Protein AF-A0A3D2QZB5-F1 (afdb_monomer_lite)

Sec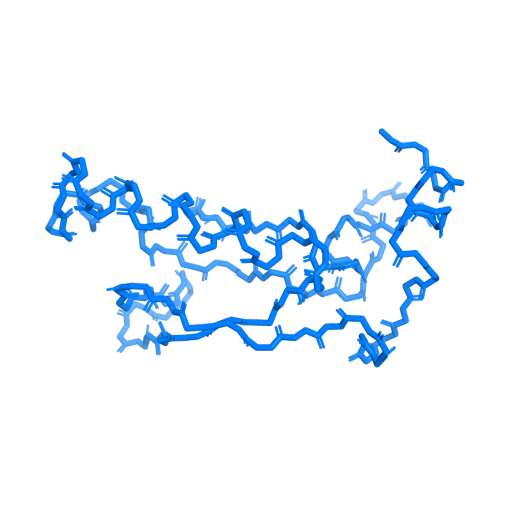ondary structure (DSSP, 8-state):
--HHHHHHHH----TT-TTTEEEEEEEEEEEETTEEEEEEEEEEEEGGGHHHHHHHHHHHHHHHHHHHHHHTTTTEEEES----BPTTSSSBPGGGTT---EE--

Structure (mmCIF, N/CA/C/O backbone):
data_AF-A0A3D2QZB5-F1
#
_entry.id   AF-A0A3D2QZB5-F1
#
loop_
_atom_site.group_PDB
_atom_site.id
_atom_site.type_symbol
_atom_site.label_atom_id
_atom_site.label_alt_id
_atom_site.label_comp_id
_atom_site.label_asym_id
_atom_site.label_entity_id
_atom_site.label_seq_id
_atom_site.pdbx_PDB_ins_code
_atom_site.Cartn_x
_atom_site.Cartn_y
_atom_site.Cartn_z
_atom_site.occupancy
_atom_site.B_iso_or_equiv
_atom_site.auth_seq_id
_atom_site.auth_comp_id
_atom_site.auth_asym_id
_atom_site.auth_atom_id
_atom_site.pdbx_PDB_model_num
ATOM 1 N N . MET A 1 1 ? 18.527 -4.379 -2.232 1.00 73.94 1 MET A N 1
ATOM 2 C CA . MET A 1 1 ? 18.260 -4.873 -3.595 1.00 73.94 1 MET A CA 1
ATOM 3 C C . MET A 1 1 ? 18.699 -3.832 -4.605 1.00 73.94 1 MET A C 1
ATOM 5 O O . MET A 1 1 ? 18.307 -2.675 -4.488 1.00 73.94 1 MET A O 1
ATOM 9 N N . THR A 1 2 ? 19.514 -4.223 -5.575 1.00 85.69 2 THR A N 1
ATOM 10 C CA . THR A 1 2 ? 19.873 -3.403 -6.733 1.00 85.69 2 THR A CA 1
ATOM 11 C C . THR A 1 2 ? 18.709 -3.344 -7.729 1.00 85.69 2 THR A C 1
ATOM 13 O O . THR A 1 2 ? 17.794 -4.170 -7.695 1.00 85.69 2 THR A O 1
ATOM 16 N N . ARG A 1 3 ? 18.743 -2.392 -8.673 1.00 83.38 3 ARG A N 1
ATOM 17 C CA . ARG A 1 3 ? 17.752 -2.322 -9.765 1.00 83.38 3 ARG A CA 1
ATOM 18 C C . ARG A 1 3 ? 17.687 -3.626 -10.568 1.00 83.38 3 ARG A C 1
ATOM 20 O O . ARG A 1 3 ? 16.607 -4.010 -11.002 1.00 83.38 3 ARG A O 1
ATOM 27 N N . TRP A 1 4 ? 18.826 -4.284 -10.776 1.00 88.44 4 TRP A N 1
ATOM 28 C CA . TRP A 1 4 ? 18.882 -5.542 -11.515 1.00 88.44 4 TRP A CA 1
ATOM 29 C C . TRP A 1 4 ? 18.156 -6.664 -10.765 1.00 88.44 4 TRP A C 1
ATOM 31 O O . TRP A 1 4 ? 17.334 -7.353 -11.359 1.00 88.44 4 TRP A O 1
ATOM 41 N N . GLU A 1 5 ? 18.375 -6.787 -9.454 1.00 93.31 5 GLU A N 1
ATOM 42 C CA . GLU A 1 5 ? 17.702 -7.799 -8.627 1.00 93.31 5 GLU A CA 1
ATOM 43 C C . GLU A 1 5 ? 16.184 -7.585 -8.600 1.00 93.31 5 GLU A C 1
ATOM 45 O O . GLU A 1 5 ? 15.420 -8.544 -8.711 1.00 93.31 5 GLU A O 1
ATOM 50 N N . LEU A 1 6 ? 15.739 -6.324 -8.515 1.00 93.31 6 LEU A N 1
ATOM 51 C CA . LEU A 1 6 ? 14.315 -5.980 -8.561 1.00 93.31 6 LEU A CA 1
ATOM 52 C C . LEU A 1 6 ? 13.685 -6.365 -9.892 1.00 93.31 6 LEU A C 1
ATOM 54 O O . LEU A 1 6 ? 12.648 -7.019 -9.901 1.00 93.31 6 LEU A O 1
ATOM 58 N N . THR A 1 7 ? 14.313 -5.994 -11.008 1.00 93.19 7 THR A N 1
ATOM 59 C CA . THR A 1 7 ? 13.792 -6.325 -12.338 1.00 93.19 7 THR A CA 1
ATOM 60 C C . THR A 1 7 ? 13.811 -7.829 -12.592 1.00 93.19 7 THR A C 1
ATOM 62 O O . THR A 1 7 ? 12.870 -8.357 -13.174 1.00 93.19 7 THR A O 1
ATOM 65 N N . SER A 1 8 ? 14.845 -8.532 -12.128 1.00 95.69 8 SER A N 1
ATOM 66 C CA . SER A 1 8 ? 14.952 -9.987 -12.256 1.00 95.69 8 SER A CA 1
ATOM 67 C C . SER A 1 8 ? 13.836 -10.706 -11.489 1.00 95.69 8 SER A C 1
ATOM 69 O O . SER A 1 8 ? 13.183 -11.599 -12.024 1.00 95.69 8 SER A O 1
ATOM 71 N N . LYS A 1 9 ? 13.550 -10.275 -10.252 1.00 96.56 9 LYS A N 1
ATOM 72 C CA . LYS A 1 9 ? 12.555 -10.927 -9.388 1.00 96.56 9 LYS A CA 1
ATOM 73 C C . LYS A 1 9 ? 11.113 -10.482 -9.650 1.00 96.56 9 LYS A C 1
ATOM 75 O O . LYS A 1 9 ? 10.206 -11.309 -9.643 1.00 96.56 9 LYS A O 1
ATOM 80 N N . TYR A 1 10 ? 10.888 -9.184 -9.831 1.00 96.50 10 TYR A N 1
ATOM 81 C CA . TYR A 1 10 ? 9.558 -8.561 -9.896 1.00 96.50 10 TYR A CA 1
ATOM 82 C C . TYR A 1 10 ? 9.211 -8.026 -11.295 1.00 96.50 10 TYR A C 1
ATOM 84 O O . TYR A 1 10 ? 8.148 -7.449 -11.502 1.00 96.50 10 TYR A O 1
ATOM 92 N N . GLY A 1 11 ? 10.089 -8.213 -12.279 1.00 95.25 11 GLY A N 1
ATOM 93 C CA . GLY A 1 11 ? 9.895 -7.687 -13.626 1.00 95.25 11 GLY A CA 1
ATOM 94 C C . GLY A 1 11 ? 10.141 -6.181 -13.735 1.00 95.25 11 GLY A C 1
ATOM 95 O O . GLY A 1 11 ? 10.489 -5.483 -12.778 1.00 95.25 11 GLY A O 1
ATOM 96 N N . THR A 1 12 ? 9.984 -5.660 -14.949 1.00 95.44 12 THR A N 1
ATOM 97 C CA . THR A 1 12 ? 10.186 -4.236 -15.235 1.00 95.44 12 THR A CA 1
ATOM 98 C C . THR A 1 12 ? 8.996 -3.416 -14.740 1.00 95.44 12 THR A C 1
ATOM 100 O O . THR A 1 12 ? 7.883 -3.558 -15.249 1.00 95.44 12 THR A O 1
ATOM 103 N N . ALA A 1 13 ? 9.242 -2.521 -13.779 1.00 95.81 13 ALA A N 1
ATOM 104 C CA . ALA A 1 13 ? 8.239 -1.570 -13.312 1.00 95.81 13 ALA A CA 1
ATOM 105 C C . ALA A 1 13 ? 7.774 -0.638 -14.441 1.00 95.81 13 ALA A C 1
ATOM 107 O O . ALA A 1 13 ? 8.577 -0.198 -15.267 1.00 95.81 13 ALA A O 1
ATOM 108 N N . ASN A 1 14 ? 6.488 -0.298 -14.442 1.00 96.44 14 ASN A N 1
ATOM 109 C CA . ASN A 1 14 ? 5.892 0.633 -15.395 1.00 96.44 14 ASN A CA 1
ATOM 110 C C . ASN A 1 14 ? 4.861 1.540 -14.708 1.00 96.44 14 ASN A C 1
ATOM 112 O O . ASN A 1 14 ? 4.440 1.277 -13.583 1.00 96.44 14 ASN A O 1
ATOM 116 N N . VAL A 1 15 ? 4.470 2.617 -15.395 1.00 96.31 15 VAL A N 1
ATOM 117 C CA . VAL A 1 15 ? 3.622 3.688 -14.841 1.00 96.31 15 VAL A CA 1
ATOM 118 C C . VAL A 1 15 ? 2.258 3.175 -14.372 1.00 96.31 15 VAL A C 1
ATOM 120 O O . VAL A 1 15 ? 1.720 3.676 -13.391 1.00 96.31 15 VAL A O 1
ATOM 123 N N . THR A 1 16 ? 1.705 2.167 -15.047 1.00 95.62 16 THR A N 1
ATOM 124 C CA . THR A 1 16 ? 0.361 1.642 -14.773 1.00 95.62 16 THR A CA 1
ATOM 125 C C . THR A 1 16 ? 0.367 0.424 -13.848 1.00 95.62 16 THR A C 1
ATOM 127 O O . THR A 1 16 ? -0.685 0.011 -13.368 1.00 95.62 16 THR A O 1
ATOM 130 N N . GLY A 1 17 ? 1.531 -0.187 -13.622 1.00 94.06 17 GLY A N 1
ATOM 131 C CA . GLY A 1 17 ? 1.665 -1.471 -12.938 1.00 94.06 17 GLY A CA 1
ATOM 132 C C . GLY A 1 17 ? 1.051 -2.660 -13.688 1.00 94.06 17 GLY A C 1
ATOM 133 O O . GLY A 1 17 ? 0.814 -3.723 -13.103 1.00 94.06 17 GLY A O 1
ATOM 134 N N . THR A 1 18 ? 0.773 -2.499 -14.987 1.00 95.25 18 THR A N 1
ATOM 135 C CA . THR A 1 18 ? 0.139 -3.535 -15.809 1.00 95.25 18 THR A CA 1
ATOM 136 C C . THR A 1 18 ? 1.039 -4.767 -15.902 1.00 95.25 18 THR A C 1
ATOM 138 O O . THR A 1 18 ? 2.241 -4.655 -16.144 1.00 95.25 18 THR A O 1
ATOM 141 N N . GLY A 1 19 ? 0.447 -5.951 -15.715 1.00 95.69 19 GLY A N 1
ATOM 142 C CA . GLY A 1 19 ? 1.122 -7.252 -15.814 1.00 95.69 19 GLY A CA 1
ATOM 143 C C . GLY A 1 19 ? 1.627 -7.833 -14.486 1.00 95.69 19 GLY A C 1
ATOM 144 O O . GLY A 1 19 ? 1.932 -9.030 -14.425 1.00 95.69 19 GLY A O 1
ATOM 145 N N . TYR A 1 20 ? 1.678 -7.034 -13.414 1.00 96.44 20 TYR A N 1
ATOM 146 C CA . TYR A 1 20 ? 2.161 -7.509 -12.112 1.00 96.44 20 TYR A CA 1
ATOM 147 C C . TYR A 1 20 ? 1.366 -7.053 -10.887 1.00 96.44 20 TYR A C 1
ATOM 149 O O . TYR A 1 20 ? 1.445 -7.738 -9.865 1.00 96.44 20 TYR A O 1
ATOM 157 N N . LEU A 1 21 ? 0.605 -5.955 -10.956 1.00 98.19 21 LEU A N 1
ATOM 158 C CA . LEU A 1 21 ? -0.256 -5.558 -9.843 1.00 98.19 21 LEU A CA 1
ATOM 159 C C . LEU A 1 21 ? -1.528 -6.405 -9.783 1.00 98.19 21 LEU A C 1
ATOM 161 O O . LEU A 1 21 ? -2.187 -6.650 -10.792 1.00 98.19 21 LEU A O 1
ATOM 165 N N . VAL A 1 22 ? -1.897 -6.799 -8.569 1.00 98.44 22 VAL A N 1
ATOM 166 C CA . VAL A 1 22 ? -3.152 -7.475 -8.244 1.00 98.44 22 VAL A CA 1
ATOM 167 C C . VAL A 1 22 ? -3.832 -6.761 -7.086 1.00 98.44 22 VAL A C 1
ATOM 169 O O . VAL A 1 22 ? -3.175 -6.156 -6.239 1.00 98.44 22 VAL A O 1
ATOM 172 N N . LYS A 1 23 ? -5.161 -6.844 -7.044 1.00 98.19 23 LYS A N 1
ATOM 173 C CA . LYS A 1 23 ? -5.961 -6.315 -5.941 1.00 98.19 23 LYS A CA 1
ATOM 174 C C . LYS A 1 23 ? -6.071 -7.364 -4.841 1.00 98.19 23 LYS A C 1
ATOM 176 O O . LYS A 1 23 ? -6.514 -8.480 -5.109 1.00 98.19 23 LYS A O 1
ATOM 181 N N . ILE A 1 24 ? -5.734 -7.002 -3.609 1.00 98.31 24 ILE A N 1
ATOM 182 C CA . ILE A 1 24 ? -5.977 -7.836 -2.428 1.00 98.31 24 ILE A CA 1
ATOM 183 C C . ILE A 1 24 ? -7.011 -7.181 -1.516 1.00 98.31 24 ILE A C 1
ATOM 185 O O . ILE A 1 24 ? -7.090 -5.954 -1.436 1.00 98.31 24 ILE A O 1
ATOM 189 N N . LYS A 1 25 ? -7.816 -8.003 -0.839 1.00 98.31 25 LYS A N 1
ATOM 190 C CA . LYS A 1 25 ? -8.700 -7.549 0.240 1.00 98.31 25 LYS A CA 1
ATOM 191 C C . LYS A 1 25 ? -7.896 -7.441 1.531 1.00 98.31 25 LYS A C 1
ATOM 193 O O . LYS A 1 25 ? -7.077 -8.318 1.805 1.00 98.31 25 LYS A O 1
ATOM 198 N N . LEU A 1 26 ? -8.141 -6.381 2.289 1.00 98.12 26 LEU A N 1
ATOM 199 C CA . LEU A 1 26 ? -7.567 -6.194 3.616 1.00 98.12 26 LEU A CA 1
ATOM 200 C C . LEU A 1 26 ? -8.517 -6.798 4.664 1.00 98.12 26 LEU A C 1
ATOM 202 O O . LEU A 1 26 ? -9.731 -6.765 4.456 1.00 98.12 26 LEU A O 1
ATOM 206 N N . PRO A 1 27 ? -7.996 -7.376 5.758 1.00 98.06 27 PRO A N 1
ATOM 207 C CA . PRO A 1 27 ? -8.827 -8.006 6.786 1.00 98.06 27 PRO A CA 1
ATOM 208 C C . PRO A 1 27 ? -9.530 -6.994 7.705 1.00 98.06 27 PRO A C 1
ATOM 210 O O . PRO A 1 27 ? -10.440 -7.365 8.438 1.00 98.06 27 PRO A O 1
ATOM 213 N N . TYR A 1 28 ? -9.138 -5.722 7.646 1.00 98.19 28 TYR A N 1
ATOM 214 C CA . TYR A 1 28 ? -9.769 -4.598 8.332 1.00 98.19 28 TYR A CA 1
ATOM 215 C C . TYR A 1 28 ? -9.656 -3.333 7.465 1.00 98.19 28 TYR A C 1
ATOM 217 O O . TYR A 1 28 ? -8.777 -3.270 6.594 1.00 98.19 28 TYR A O 1
ATOM 225 N N . PRO A 1 29 ? -10.538 -2.337 7.662 1.00 97.94 29 PRO A N 1
ATOM 226 C CA . PRO A 1 29 ? -10.435 -1.067 6.956 1.00 97.94 29 PRO A CA 1
ATOM 227 C C . PRO A 1 29 ? -9.157 -0.333 7.368 1.00 97.94 29 PRO A C 1
ATOM 229 O O . PRO A 1 29 ? -8.844 -0.228 8.553 1.00 97.94 29 PRO A O 1
ATOM 232 N N . MET A 1 30 ? -8.438 0.204 6.386 1.00 98.25 30 MET A N 1
ATOM 233 C CA . MET A 1 30 ? -7.328 1.123 6.629 1.00 98.25 30 MET A CA 1
ATOM 234 C C . MET A 1 30 ? -7.761 2.548 6.301 1.00 98.25 30 MET A C 1
ATOM 236 O O . MET A 1 30 ? -8.256 2.799 5.202 1.00 98.25 30 MET A O 1
ATOM 240 N N . ARG A 1 31 ? -7.591 3.472 7.244 1.00 98.19 31 ARG A N 1
ATOM 241 C CA . ARG A 1 31 ? -7.873 4.901 7.072 1.00 98.19 31 ARG A CA 1
ATOM 242 C C . ARG A 1 31 ? -6.822 5.533 6.169 1.00 98.19 31 ARG A C 1
ATOM 244 O O . ARG A 1 31 ? -5.651 5.177 6.241 1.00 98.19 31 ARG A O 1
ATOM 251 N N . ILE A 1 32 ? -7.214 6.467 5.316 1.00 97.69 32 ILE A N 1
ATOM 252 C CA . ILE A 1 32 ? -6.262 7.177 4.461 1.00 97.69 32 ILE A CA 1
ATOM 253 C C . ILE A 1 32 ? -5.487 8.167 5.334 1.00 97.69 32 ILE A C 1
ATOM 255 O O . ILE A 1 32 ? -6.089 8.999 6.003 1.00 97.69 32 ILE A O 1
ATOM 259 N N . ALA A 1 33 ? -4.153 8.092 5.345 1.00 97.44 33 ALA A N 1
ATOM 260 C CA . ALA A 1 33 ? -3.339 8.850 6.305 1.00 97.44 33 ALA A CA 1
ATOM 261 C C . ALA A 1 33 ? -3.537 10.382 6.220 1.00 97.44 33 ALA A C 1
ATOM 263 O O . ALA A 1 33 ? -3.454 11.077 7.227 1.00 97.44 33 ALA A O 1
ATOM 264 N N . TRP A 1 34 ? -3.850 10.905 5.029 1.00 96.12 34 TRP A N 1
ATOM 265 C CA . TRP A 1 34 ? -4.140 12.327 4.787 1.00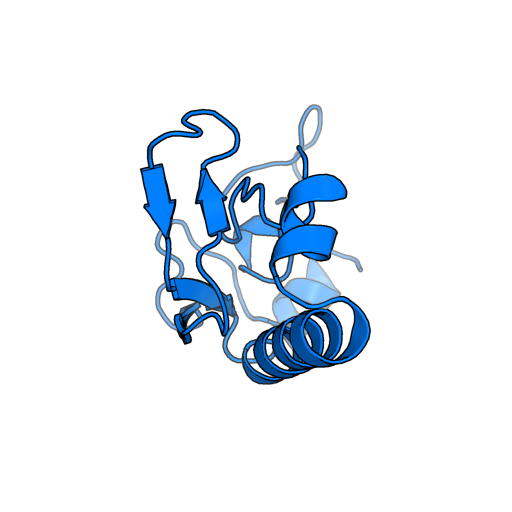 96.12 34 TRP A CA 1
ATOM 266 C C . TRP A 1 34 ? -5.639 12.681 4.791 1.00 96.12 34 TRP A C 1
ATOM 268 O O . TRP A 1 34 ? -5.984 13.838 4.561 1.00 96.12 34 TRP A O 1
ATOM 278 N N . ASP A 1 35 ? -6.523 11.707 5.011 1.00 96.31 35 ASP A N 1
ATOM 279 C CA . ASP A 1 35 ? -7.976 11.883 5.103 1.00 96.31 35 ASP A CA 1
ATOM 280 C C . ASP A 1 35 ? -8.571 10.790 6.008 1.00 96.31 35 ASP A C 1
ATOM 282 O O . ASP A 1 35 ? -8.979 9.719 5.551 1.00 96.31 35 ASP A O 1
ATOM 286 N N . LEU A 1 36 ? -8.574 11.054 7.319 1.00 94.50 36 LEU A N 1
ATOM 287 C CA . LEU A 1 36 ? -8.923 10.064 8.344 1.00 94.50 36 LEU A CA 1
ATOM 288 C C . LEU A 1 36 ? -10.403 9.651 8.338 1.00 94.50 36 LEU A C 1
ATOM 290 O O . LEU A 1 36 ? -10.741 8.646 8.971 1.00 94.50 36 LEU A O 1
ATOM 294 N N . ASP A 1 37 ? -11.257 10.396 7.632 1.00 96.44 37 ASP A N 1
ATOM 295 C CA . ASP A 1 37 ? -12.677 10.084 7.448 1.00 96.44 37 ASP A CA 1
ATOM 296 C C . ASP A 1 37 ? -12.901 9.079 6.305 1.00 96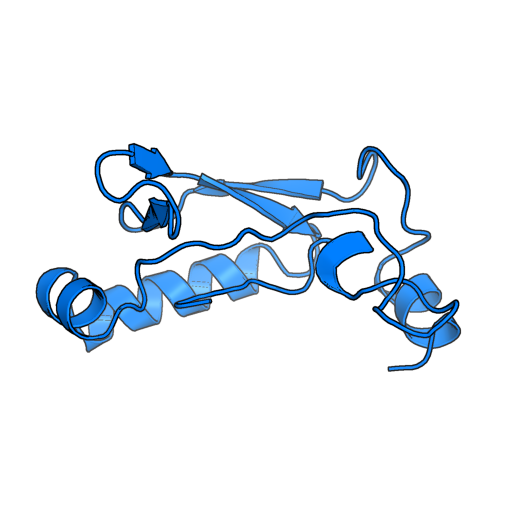.44 37 ASP A C 1
ATOM 298 O O . ASP A 1 37 ? -13.945 8.424 6.227 1.00 96.44 37 ASP A O 1
ATOM 302 N N . SER A 1 38 ? -11.895 8.895 5.447 1.00 97.25 38 SER A N 1
ATOM 303 C CA . SER A 1 38 ? -11.908 7.941 4.344 1.00 97.25 38 SER A CA 1
ATOM 304 C C . SER A 1 38 ? -11.135 6.671 4.688 1.00 97.25 38 SER A C 1
ATOM 306 O O . SER A 1 38 ? -10.084 6.696 5.327 1.00 97.25 38 SER A O 1
ATOM 308 N N . SER A 1 39 ? -11.619 5.525 4.205 1.00 97.69 39 SER A N 1
ATOM 309 C CA . SER A 1 39 ? -10.922 4.246 4.361 1.00 97.69 39 SER A CA 1
ATOM 310 C C . SER A 1 39 ? -10.947 3.391 3.099 1.00 97.69 39 SER A C 1
ATOM 312 O O . SER A 1 39 ? -11.814 3.517 2.232 1.00 97.69 39 SER A O 1
ATOM 314 N N . VAL A 1 40 ? -9.973 2.489 3.004 1.00 97.81 40 VAL A N 1
ATOM 315 C CA . VAL A 1 40 ? -9.864 1.480 1.956 1.00 97.81 40 VAL A CA 1
ATOM 316 C C . VAL A 1 40 ? -10.004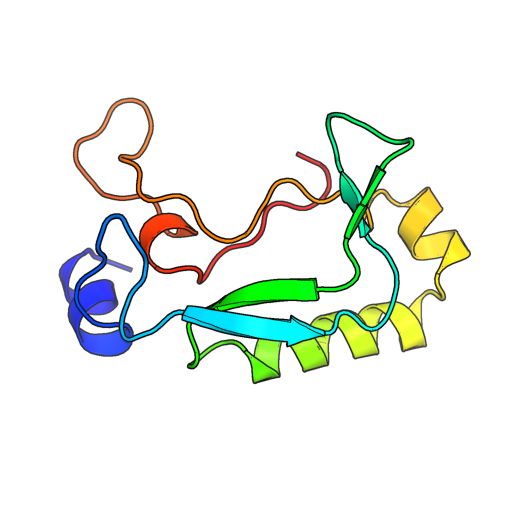 0.082 2.552 1.00 97.81 40 VAL A C 1
ATOM 318 O O . VAL A 1 40 ? -9.459 -0.232 3.604 1.00 97.81 40 VAL A O 1
ATOM 321 N N . ASN A 1 41 ? -10.711 -0.790 1.834 1.00 98.12 41 ASN A N 1
ATOM 322 C CA . ASN A 1 41 ? -10.893 -2.206 2.197 1.00 98.12 41 ASN A CA 1
ATOM 323 C C . ASN A 1 41 ? -10.061 -3.149 1.311 1.00 98.12 41 ASN A C 1
ATOM 325 O O . ASN A 1 41 ? -10.189 -4.375 1.335 1.00 98.12 41 ASN A O 1
ATOM 329 N N . SER A 1 42 ? -9.239 -2.566 0.444 1.00 98.06 42 SER A N 1
ATOM 330 C CA . SER A 1 42 ? -8.427 -3.285 -0.524 1.00 98.06 42 SER A CA 1
ATOM 331 C C . SER A 1 42 ? -7.275 -2.416 -0.985 1.00 98.06 42 SER A C 1
ATOM 333 O O . SER A 1 42 ? -7.436 -1.200 -1.077 1.00 98.06 42 SER A O 1
ATOM 335 N N . MET A 1 43 ? -6.180 -3.043 -1.393 1.00 97.44 43 MET A N 1
ATOM 336 C CA . MET A 1 43 ? -5.040 -2.351 -1.986 1.00 97.44 43 MET A CA 1
ATOM 337 C C . MET A 1 43 ? -4.509 -3.096 -3.212 1.00 97.44 43 MET A C 1
ATOM 339 O O . MET A 1 43 ? -4.775 -4.286 -3.393 1.00 97.44 43 MET A O 1
ATOM 343 N N . MET A 1 44 ? -3.762 -2.385 -4.056 1.00 97.81 44 MET A N 1
ATOM 344 C CA . MET A 1 44 ? -3.028 -2.963 -5.183 1.00 97.81 44 MET A CA 1
ATOM 345 C C . MET A 1 44 ? -1.580 -3.221 -4.765 1.00 97.81 44 MET A C 1
ATOM 347 O O . MET A 1 44 ? -0.925 -2.307 -4.272 1.00 97.81 44 MET A O 1
ATOM 351 N N . CYS A 1 45 ? -1.072 -4.429 -4.993 1.00 98.31 45 CYS A N 1
ATOM 352 C CA . CYS A 1 45 ? 0.317 -4.801 -4.713 1.00 98.31 45 CYS A CA 1
ATOM 353 C C . CYS A 1 45 ? 0.848 -5.783 -5.765 1.00 98.31 45 CYS A C 1
ATOM 355 O O . CYS A 1 45 ? 0.096 -6.285 -6.602 1.00 98.31 45 CYS A O 1
ATOM 357 N N . HIS A 1 46 ? 2.149 -6.063 -5.752 1.00 98.50 46 HIS A N 1
ATOM 358 C CA . HIS A 1 46 ? 2.745 -7.032 -6.666 1.00 98.50 46 HIS A CA 1
ATOM 359 C C . HIS A 1 46 ? 2.237 -8.451 -6.377 1.00 98.50 46 HIS A C 1
ATOM 361 O O . HIS A 1 46 ? 2.261 -8.907 -5.234 1.00 98.50 46 HIS A O 1
ATOM 367 N N . LYS A 1 47 ? 1.882 -9.211 -7.420 1.00 98.31 47 LYS A N 1
ATOM 368 C CA . LYS A 1 47 ? 1.368 -10.590 -7.297 1.00 98.31 47 LYS A CA 1
ATOM 369 C C . LYS A 1 47 ? 2.227 -11.517 -6.426 1.00 98.31 47 LYS A C 1
ATOM 371 O O . LYS A 1 47 ? 1.690 -12.303 -5.662 1.00 98.31 47 LYS A O 1
ATOM 376 N N . LEU A 1 48 ? 3.553 -11.384 -6.498 1.00 98.31 48 LEU A N 1
ATOM 377 C CA . LEU A 1 48 ? 4.501 -12.205 -5.722 1.00 98.31 48 LEU A CA 1
ATOM 378 C C . LEU A 1 48 ? 4.539 -11.902 -4.215 1.00 98.31 48 LEU A C 1
ATOM 380 O O . LEU A 1 48 ? 5.081 -12.704 -3.466 1.00 98.31 48 LEU A O 1
ATOM 384 N N . VAL A 1 49 ? 4.016 -10.759 -3.768 1.00 97.94 49 VAL A N 1
ATOM 385 C CA . VAL A 1 49 ? 3.951 -10.405 -2.335 1.00 97.94 49 VAL A CA 1
ATOM 386 C C . VAL A 1 49 ? 2.513 -10.339 -1.823 1.00 97.94 49 VAL A C 1
ATOM 388 O O . VAL A 1 49 ? 2.292 -10.032 -0.656 1.00 97.94 49 VAL A O 1
ATOM 391 N N . ALA A 1 50 ? 1.533 -10.639 -2.680 1.00 98.38 50 ALA A N 1
ATOM 392 C CA . ALA A 1 50 ? 0.115 -10.548 -2.362 1.00 98.38 50 ALA A CA 1
ATOM 393 C C . ALA A 1 50 ? -0.258 -11.409 -1.149 1.00 98.38 50 ALA A C 1
ATOM 395 O O . ALA A 1 50 ? -0.924 -10.926 -0.235 1.00 98.38 50 ALA A O 1
ATOM 396 N N . ASP A 1 51 ? 0.203 -12.659 -1.118 1.00 98.31 51 ASP A N 1
ATOM 397 C CA . ASP A 1 51 ? -0.119 -13.574 -0.023 1.00 98.31 51 ASP A CA 1
ATOM 398 C C . ASP A 1 51 ? 0.662 -13.248 1.253 1.00 98.31 51 ASP A C 1
ATOM 400 O O . ASP A 1 51 ? 0.099 -13.344 2.339 1.00 98.31 51 ASP A O 1
ATOM 404 N N . ASN A 1 52 ? 1.890 -12.732 1.134 1.00 98.31 52 ASN A N 1
ATOM 405 C CA . ASN A 1 52 ? 2.652 -12.236 2.284 1.00 98.31 52 ASN A CA 1
ATOM 406 C C . ASN A 1 52 ? 1.942 -11.051 2.952 1.00 98.31 52 ASN A C 1
ATOM 408 O O . ASN A 1 52 ? 1.799 -11.031 4.170 1.00 98.31 52 ASN A O 1
ATOM 412 N N . PHE A 1 53 ? 1.447 -10.085 2.168 1.00 98.12 53 PHE A N 1
ATOM 413 C CA . PHE A 1 53 ? 0.681 -8.965 2.717 1.00 98.12 53 PHE A CA 1
ATOM 414 C C . PHE A 1 53 ? -0.604 -9.431 3.395 1.00 98.12 53 PHE A C 1
ATOM 416 O O . PHE A 1 53 ? -0.892 -9.002 4.509 1.00 98.12 53 PHE A O 1
ATOM 423 N N . LYS A 1 54 ? -1.365 -10.336 2.765 1.00 98.31 54 LYS A N 1
ATOM 424 C CA . LYS A 1 54 ? -2.555 -10.911 3.406 1.00 98.31 54 LYS A CA 1
ATOM 425 C C . LYS A 1 54 ? -2.191 -11.584 4.728 1.00 98.31 54 LYS A C 1
ATOM 427 O O . LYS A 1 54 ? -2.890 -11.353 5.707 1.00 98.31 54 LYS A O 1
ATOM 432 N N . ALA A 1 55 ? -1.135 -12.394 4.761 1.00 98.50 55 ALA A N 1
ATOM 433 C CA . ALA A 1 55 ? -0.714 -13.099 5.967 1.00 98.50 55 ALA A CA 1
ATOM 434 C C . ALA A 1 55 ? -0.396 -12.116 7.102 1.00 98.50 55 ALA A C 1
ATOM 436 O O . ALA A 1 55 ? -1.008 -12.211 8.161 1.00 98.50 55 ALA A O 1
ATOM 437 N N . VAL A 1 56 ? 0.449 -11.113 6.839 1.00 98.12 56 VAL A N 1
ATOM 438 C CA . VAL A 1 56 ? 0.847 -10.112 7.841 1.00 98.12 56 VAL A CA 1
ATOM 439 C C . VAL A 1 56 ? -0.353 -9.328 8.374 1.00 98.12 56 VAL A C 1
ATOM 441 O O . VAL A 1 56 ? -0.485 -9.175 9.582 1.00 98.12 56 VAL A O 1
ATOM 444 N N . PHE A 1 57 ? -1.274 -8.862 7.522 1.00 98.31 57 PHE A N 1
ATOM 445 C CA . PHE A 1 57 ? -2.443 -8.127 8.027 1.00 98.31 57 PHE A CA 1
ATOM 446 C C . PHE A 1 57 ? -3.418 -9.013 8.804 1.00 98.31 57 PHE A C 1
ATOM 448 O O . PHE A 1 57 ? -4.040 -8.542 9.753 1.00 98.31 57 PHE A O 1
ATOM 455 N N . ASN A 1 58 ? -3.560 -10.289 8.438 1.00 98.62 58 ASN A N 1
ATOM 456 C CA . ASN A 1 58 ? -4.369 -11.212 9.234 1.00 98.62 58 ASN A CA 1
ATOM 457 C C . ASN A 1 58 ? -3.714 -11.486 10.593 1.00 98.62 58 ASN A C 1
ATOM 459 O O . ASN A 1 58 ? -4.409 -11.513 11.603 1.00 98.62 58 ASN A O 1
ATOM 463 N N . GLU A 1 59 ? -2.391 -11.638 10.630 1.00 98.62 59 GLU A N 1
ATOM 464 C CA . GLU A 1 59 ? -1.632 -11.832 11.866 1.00 98.62 59 GLU A CA 1
ATOM 465 C C . GLU A 1 59 ? -1.714 -10.608 12.785 1.00 98.62 59 GLU A C 1
ATOM 467 O O . GLU A 1 59 ? -1.986 -10.756 13.976 1.00 98.62 59 GLU A O 1
ATOM 472 N N . LEU A 1 60 ? -1.573 -9.395 12.238 1.00 98.38 60 LEU A N 1
ATOM 473 C CA . LEU A 1 60 ? -1.775 -8.149 12.981 1.00 98.38 60 LEU A CA 1
ATOM 474 C C . LEU A 1 60 ? -3.171 -8.099 13.606 1.00 98.38 60 LEU A C 1
ATOM 476 O O . LEU A 1 60 ? -3.297 -7.825 14.800 1.00 98.38 60 LEU A O 1
ATOM 480 N N . LEU A 1 61 ? -4.211 -8.406 12.822 1.00 98.56 61 LEU A N 1
ATOM 481 C CA . LEU A 1 61 ? -5.589 -8.420 13.313 1.00 98.56 61 LEU A CA 1
ATOM 482 C C . LEU A 1 61 ? -5.794 -9.458 14.417 1.00 98.56 61 LEU A C 1
ATOM 484 O O . LEU A 1 61 ? -6.417 -9.148 15.427 1.00 98.56 61 LEU A O 1
ATOM 488 N N . ALA A 1 62 ? -5.264 -10.668 14.238 1.00 98.62 62 ALA A N 1
ATOM 489 C CA . ALA A 1 62 ? -5.372 -11.740 15.221 1.00 98.62 62 ALA A CA 1
ATOM 490 C C . ALA A 1 62 ? -4.620 -11.423 16.525 1.00 98.62 62 ALA A C 1
ATOM 492 O O . ALA A 1 62 ? -5.069 -11.813 17.599 1.00 98.62 62 ALA A O 1
ATOM 493 N N . THR A 1 63 ? -3.493 -10.715 16.431 1.00 98.50 63 THR A N 1
ATOM 494 C CA . THR A 1 63 ? -2.607 -10.428 17.568 1.00 98.50 63 THR A CA 1
ATOM 495 C C . THR A 1 63 ? -3.091 -9.239 18.390 1.00 98.50 63 THR A C 1
ATOM 497 O O . THR A 1 63 ? -3.097 -9.293 19.617 1.00 98.50 63 THR A O 1
ATOM 500 N N . TYR A 1 64 ? -3.480 -8.153 17.723 1.00 98.38 64 TYR A N 1
ATOM 501 C CA . TYR A 1 64 ? -3.788 -6.884 18.381 1.00 98.38 64 TYR A CA 1
ATOM 502 C C . TYR A 1 64 ? -5.289 -6.590 18.445 1.00 98.38 64 TYR A C 1
ATOM 504 O O . TYR A 1 64 ? -5.734 -5.866 19.334 1.00 98.38 64 TYR A O 1
ATOM 512 N N . GLY A 1 65 ? -6.084 -7.136 17.522 1.00 98.50 65 GLY A N 1
ATOM 513 C CA . GLY A 1 65 ? -7.442 -6.659 17.279 1.00 98.50 65 GLY A CA 1
ATOM 514 C C . GLY A 1 65 ? -7.456 -5.270 16.629 1.00 98.50 65 GLY A C 1
ATOM 515 O O . GLY A 1 65 ? -6.466 -4.534 16.634 1.00 98.50 65 GLY A O 1
ATOM 516 N N . TYR A 1 66 ? -8.592 -4.899 16.037 1.00 98.31 66 TYR A N 1
ATOM 517 C CA . TYR A 1 66 ? -8.669 -3.666 15.249 1.00 98.31 66 TYR A CA 1
ATOM 518 C C . TYR A 1 66 ? -8.508 -2.391 16.094 1.00 98.31 66 TYR A C 1
ATOM 520 O O . TYR A 1 66 ? -7.800 -1.477 15.678 1.00 98.31 66 TYR A O 1
ATOM 528 N N . ASP A 1 67 ? -9.082 -2.342 17.299 1.00 98.31 67 ASP A N 1
ATOM 529 C CA . ASP A 1 67 ? -9.000 -1.149 18.154 1.00 98.31 67 ASP A CA 1
ATOM 530 C C . ASP A 1 67 ? -7.552 -0.802 18.520 1.00 98.31 67 ASP A C 1
ATOM 532 O O . ASP A 1 67 ? -7.155 0.362 18.449 1.00 98.31 67 ASP A O 1
ATOM 536 N N . LYS A 1 68 ? -6.727 -1.812 18.826 1.00 98.56 68 LYS A N 1
ATOM 537 C CA . LYS A 1 68 ? -5.309 -1.601 19.129 1.00 98.56 68 LYS A CA 1
ATOM 538 C C . LYS A 1 68 ? -4.500 -1.242 17.885 1.00 98.56 68 LYS A C 1
ATOM 540 O O . LYS A 1 68 ? -3.625 -0.390 17.965 1.00 98.56 68 LYS A O 1
ATOM 545 N N . ILE A 1 69 ? -4.799 -1.838 16.729 1.00 98.56 69 ILE A N 1
ATOM 546 C CA . ILE A 1 69 ? -4.191 -1.451 15.441 1.00 98.56 69 ILE A CA 1
ATOM 547 C C . ILE A 1 69 ? -4.445 0.032 15.158 1.00 98.56 69 ILE A C 1
ATOM 549 O O . ILE A 1 69 ? -3.523 0.746 14.766 1.00 98.56 69 ILE A O 1
ATOM 553 N N . LYS A 1 70 ? -5.677 0.494 15.388 1.00 97.94 70 LYS A N 1
ATOM 554 C CA . LYS A 1 70 ? -6.068 1.893 15.216 1.00 97.94 70 LYS A CA 1
ATOM 555 C C . LYS A 1 70 ? -5.367 2.816 16.211 1.00 97.94 70 LYS A C 1
ATOM 557 O O . LYS A 1 70 ? -4.899 3.881 15.818 1.00 97.94 70 LYS A O 1
ATOM 562 N N . GLU A 1 71 ? -5.278 2.410 17.479 1.00 97.94 71 GLU A N 1
ATOM 563 C CA . GLU A 1 71 ? -4.533 3.133 18.521 1.00 97.94 71 GLU A CA 1
ATOM 564 C C . GLU A 1 71 ? -3.050 3.292 18.149 1.00 97.94 71 GLU A C 1
ATOM 566 O O . GLU A 1 71 ? -2.472 4.353 18.358 1.00 97.94 71 GLU A O 1
ATOM 571 N N . LEU A 1 72 ? -2.450 2.254 17.558 1.00 97.69 72 LEU A N 1
ATOM 572 C CA . LEU A 1 72 ? -1.048 2.234 17.135 1.00 97.69 72 LEU A CA 1
ATOM 573 C C . LEU A 1 72 ? -0.793 2.924 15.783 1.00 97.69 72 LEU A C 1
ATOM 575 O O . LEU A 1 72 ? 0.347 2.933 15.335 1.00 97.69 72 LEU A O 1
ATOM 579 N N . GLY A 1 73 ? -1.823 3.430 15.098 1.00 97.69 73 GLY A N 1
ATOM 580 C CA . GLY A 1 73 ? -1.681 4.046 13.772 1.00 97.69 73 GLY A CA 1
ATOM 581 C C . GLY A 1 73 ? -1.409 3.059 12.628 1.00 97.69 73 GLY A C 1
ATOM 582 O O . GLY A 1 73 ? -1.264 3.468 11.482 1.00 97.69 73 GLY A O 1
ATOM 583 N N . ILE A 1 74 ? -1.410 1.747 12.882 1.00 98.00 74 ILE A N 1
ATOM 584 C CA . ILE A 1 74 ? -1.107 0.715 11.872 1.00 98.00 74 ILE A CA 1
ATOM 585 C C . ILE A 1 74 ? -2.177 0.672 10.765 1.00 98.00 74 ILE A C 1
ATOM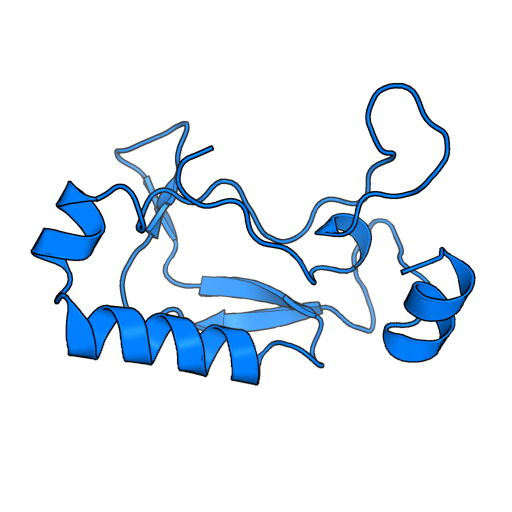 587 O O . ILE A 1 74 ? -1.919 0.190 9.663 1.00 98.00 74 ILE A O 1
ATOM 591 N N . ASP A 1 75 ? -3.387 1.170 11.035 1.00 98.06 75 ASP A N 1
ATOM 592 C CA . ASP A 1 75 ? -4.437 1.306 10.026 1.00 98.06 75 ASP A CA 1
ATOM 593 C C . ASP A 1 75 ? -4.318 2.580 9.169 1.00 98.06 75 ASP A C 1
ATOM 595 O O . ASP A 1 75 ? -5.144 2.753 8.277 1.00 98.06 75 ASP A O 1
ATOM 599 N N . LEU A 1 76 ? -3.329 3.453 9.393 1.00 98.38 76 LEU A N 1
ATOM 600 C CA . LEU A 1 76 ? -3.093 4.651 8.581 1.00 98.38 76 LEU A CA 1
ATOM 601 C C . LEU A 1 76 ? -2.335 4.289 7.301 1.00 98.38 76 LEU A C 1
ATOM 603 O O . LEU A 1 76 ? -1.142 4.012 7.323 1.00 98.38 76 LEU A O 1
ATOM 607 N N . PHE A 1 77 ? -3.029 4.296 6.168 1.00 98.06 77 PHE A N 1
ATOM 608 C CA . PHE A 1 77 ? -2.513 3.856 4.877 1.00 98.06 77 PHE A CA 1
ATOM 609 C C . PHE A 1 77 ? -1.995 5.020 4.030 1.00 98.06 77 PHE A C 1
ATOM 611 O O . PHE A 1 77 ? -2.757 5.907 3.635 1.00 98.06 77 PHE A O 1
ATOM 618 N N . GLY A 1 78 ? -0.702 4.966 3.699 1.00 96.88 78 GLY A N 1
ATOM 619 C CA . GLY A 1 78 ? -0.026 5.911 2.805 1.00 96.88 78 GLY A CA 1
ATOM 620 C C . GLY A 1 78 ? 0.018 5.483 1.334 1.00 96.88 78 GLY A C 1
ATOM 621 O O . GLY A 1 78 ? 0.269 6.299 0.446 1.00 96.88 78 GLY A O 1
ATOM 622 N N . GLY A 1 79 ? -0.242 4.204 1.052 1.00 96.12 79 GLY A N 1
ATOM 623 C CA . GLY A 1 79 ? -0.186 3.640 -0.296 1.00 96.12 79 GLY A CA 1
ATOM 624 C C . GLY A 1 79 ? 0.766 2.450 -0.429 1.00 96.12 79 GLY A C 1
ATOM 625 O O . GLY A 1 79 ? 1.646 2.218 0.395 1.00 96.12 79 GLY A O 1
ATOM 626 N N . CYS A 1 80 ? 0.593 1.684 -1.511 1.00 97.44 80 CYS A N 1
ATOM 627 C CA . CYS A 1 80 ? 1.453 0.540 -1.844 1.00 97.44 80 CYS A CA 1
ATOM 628 C C . CYS A 1 80 ? 2.129 0.689 -3.220 1.00 97.44 80 CYS A C 1
ATOM 630 O O . CYS A 1 80 ? 3.312 0.379 -3.375 1.00 97.44 80 CYS A O 1
ATOM 632 N N . PHE A 1 81 ? 1.431 1.251 -4.213 1.00 97.50 81 PHE A N 1
ATOM 633 C CA . PHE A 1 81 ? 1.974 1.480 -5.553 1.00 97.50 81 PHE A CA 1
ATOM 634 C C . PHE A 1 81 ? 2.041 2.967 -5.907 1.00 97.50 81 PHE A C 1
ATOM 636 O O . PHE A 1 81 ? 1.052 3.687 -5.802 1.00 97.50 81 PHE A O 1
ATOM 643 N N . ASN A 1 82 ? 3.210 3.397 -6.379 1.00 96.81 82 ASN A N 1
ATOM 644 C CA . ASN A 1 82 ? 3.436 4.699 -6.995 1.00 96.81 82 ASN A CA 1
ATOM 645 C C . ASN A 1 82 ? 4.698 4.607 -7.865 1.00 96.81 82 ASN A C 1
ATOM 647 O O . ASN A 1 82 ? 5.802 4.419 -7.340 1.00 96.81 82 ASN A O 1
ATOM 651 N N . TYR A 1 83 ? 4.546 4.713 -9.187 1.00 96.62 83 TYR A N 1
ATOM 652 C CA . TYR A 1 83 ? 5.680 4.704 -10.108 1.00 96.62 83 TYR A CA 1
ATOM 653 C C . TYR A 1 83 ? 6.432 6.035 -10.037 1.00 96.62 83 TYR A C 1
ATOM 655 O O . TYR A 1 83 ? 6.055 7.026 -10.663 1.00 96.62 83 TYR A O 1
ATOM 663 N N . ARG A 1 84 ? 7.524 6.056 -9.269 1.00 95.62 84 ARG A N 1
ATOM 664 C CA . ARG A 1 84 ? 8.310 7.270 -9.031 1.00 95.62 84 ARG A CA 1
ATOM 665 C C . ARG A 1 84 ? 9.786 6.984 -8.815 1.00 95.62 84 ARG A C 1
ATOM 667 O O . ARG A 1 84 ? 10.184 5.928 -8.317 1.00 95.62 84 ARG A O 1
ATOM 674 N N . LYS A 1 85 ? 10.608 7.991 -9.102 1.00 95.00 85 LYS A N 1
ATOM 675 C CA . LYS A 1 85 ? 12.003 8.023 -8.658 1.00 95.00 85 LYS A CA 1
ATOM 676 C C . LYS A 1 85 ? 12.087 8.261 -7.147 1.00 95.00 85 LYS A C 1
ATOM 678 O O . LYS A 1 85 ? 11.184 8.828 -6.525 1.00 95.00 85 LYS A O 1
ATOM 683 N N . MET A 1 86 ? 13.184 7.817 -6.553 1.00 91.94 86 MET A N 1
ATOM 684 C CA . MET A 1 86 ? 13.560 8.194 -5.194 1.00 91.94 86 MET A CA 1
ATOM 685 C C . MET A 1 86 ? 13.904 9.688 -5.143 1.00 91.94 86 MET A C 1
ATOM 687 O O . MET A 1 86 ? 14.438 10.246 -6.104 1.00 91.94 86 MET A O 1
ATOM 691 N N . ARG A 1 87 ? 13.611 10.347 -4.016 1.00 90.69 87 ARG A N 1
ATOM 692 C CA . ARG A 1 87 ? 13.960 11.761 -3.819 1.00 90.69 87 ARG A CA 1
ATOM 693 C C . ARG A 1 87 ? 15.483 11.918 -3.871 1.00 90.69 87 ARG A C 1
ATOM 695 O O . ARG A 1 87 ? 16.193 11.155 -3.228 1.00 90.69 87 ARG A O 1
ATOM 702 N N . GLY A 1 88 ? 15.971 12.888 -4.643 1.00 92.62 88 GLY A N 1
ATOM 703 C CA . GLY A 1 88 ? 17.407 13.167 -4.773 1.00 92.62 88 GLY A CA 1
ATOM 704 C C . GLY A 1 88 ? 18.206 12.145 -5.593 1.00 92.62 88 GLY A C 1
ATOM 705 O O . GLY A 1 88 ? 19.429 12.226 -5.615 1.00 92.62 88 GLY A O 1
ATOM 706 N N . GLY A 1 89 ? 17.554 11.195 -6.277 1.00 90.50 89 GLY A N 1
ATOM 707 C CA . GLY A 1 89 ? 18.238 10.164 -7.057 1.00 90.50 89 GLY A CA 1
ATOM 708 C C . GLY A 1 89 ? 17.511 9.770 -8.342 1.00 90.50 89 GLY A C 1
ATOM 709 O O . GLY A 1 89 ? 16.389 10.191 -8.616 1.00 90.50 89 GLY A O 1
ATOM 710 N N . ASN A 1 90 ? 18.166 8.928 -9.147 1.00 89.94 90 ASN A N 1
ATOM 711 C CA . ASN A 1 90 ? 17.620 8.429 -10.416 1.00 89.94 90 ASN A CA 1
ATOM 712 C C . ASN A 1 90 ? 17.045 7.007 -10.340 1.00 89.94 90 ASN A C 1
ATOM 714 O O . ASN A 1 90 ? 16.411 6.555 -11.295 1.00 89.94 90 ASN A O 1
ATOM 718 N N . ALA A 1 91 ? 17.243 6.306 -9.222 1.00 92.12 91 ALA A N 1
ATOM 719 C CA . ALA A 1 91 ? 16.660 4.989 -9.002 1.00 92.12 91 ALA A CA 1
ATOM 720 C C . ALA A 1 91 ? 15.146 5.090 -8.763 1.00 92.12 91 ALA A C 1
ATOM 722 O O . ALA A 1 91 ? 14.658 6.063 -8.188 1.00 92.12 91 ALA A O 1
ATOM 723 N N . LEU A 1 92 ? 14.405 4.072 -9.197 1.00 94.44 92 LEU A N 1
ATOM 724 C CA . LEU A 1 92 ? 12.982 3.947 -8.889 1.00 94.44 92 LEU A CA 1
ATOM 725 C C . LEU A 1 92 ? 12.787 3.510 -7.434 1.00 94.44 92 LEU A C 1
ATOM 727 O O . LEU A 1 92 ? 13.552 2.702 -6.911 1.00 94.44 92 LEU A O 1
ATOM 731 N N . SER A 1 93 ? 11.737 4.033 -6.804 1.00 95.06 93 SER A N 1
ATOM 732 C CA . SER A 1 93 ? 11.289 3.594 -5.481 1.00 95.06 93 SER A CA 1
ATOM 733 C C . SER A 1 93 ? 10.731 2.168 -5.533 1.00 95.06 93 SER A C 1
ATOM 735 O O . SER A 1 93 ? 10.160 1.775 -6.550 1.00 95.06 93 SER A O 1
ATOM 737 N N . MET A 1 94 ? 10.803 1.432 -4.419 1.00 95.75 94 MET A N 1
ATOM 738 C CA . MET A 1 94 ? 10.170 0.112 -4.258 1.00 95.75 94 MET A CA 1
ATOM 739 C C . MET A 1 94 ? 8.657 0.147 -4.525 1.00 95.75 94 MET A C 1
ATOM 741 O O . MET A 1 94 ? 8.106 -0.809 -5.071 1.00 95.75 94 MET A O 1
ATOM 745 N N . HIS A 1 95 ? 7.993 1.276 -4.252 1.00 96.81 95 HIS A N 1
ATOM 746 C CA . HIS A 1 95 ? 6.581 1.472 -4.605 1.00 96.81 95 HIS A CA 1
ATOM 747 C C . HIS A 1 95 ? 6.315 1.375 -6.110 1.00 96.81 95 HIS A C 1
ATOM 74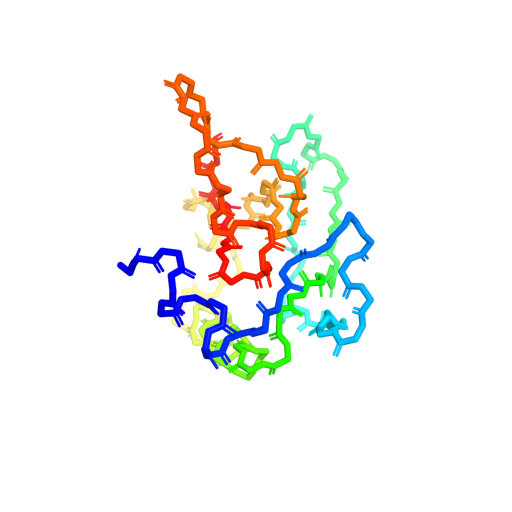9 O O . HIS A 1 95 ? 5.195 1.071 -6.507 1.00 96.81 95 HIS A O 1
ATOM 755 N N . SER A 1 96 ? 7.329 1.549 -6.962 1.00 97.00 96 SER A N 1
ATOM 756 C CA . SER A 1 96 ? 7.177 1.388 -8.414 1.00 97.00 96 SER A CA 1
ATOM 757 C C . SER A 1 96 ? 6.917 -0.066 -8.813 1.00 97.00 96 SER A C 1
ATOM 759 O O . SER A 1 96 ? 6.384 -0.318 -9.888 1.00 97.00 96 SER A O 1
ATOM 761 N N . TRP A 1 97 ? 7.253 -1.026 -7.949 1.00 97.31 97 TRP A N 1
ATOM 762 C CA . TRP A 1 97 ? 6.923 -2.438 -8.134 1.00 97.31 97 TRP A CA 1
ATOM 763 C C . TRP A 1 97 ? 5.705 -2.876 -7.315 1.00 97.31 97 TRP A C 1
ATOM 765 O O . TRP A 1 97 ? 5.231 -3.980 -7.530 1.00 97.31 97 TRP A O 1
ATOM 775 N N . GLY A 1 98 ? 5.175 -2.051 -6.402 1.00 97.44 98 GLY A N 1
ATOM 776 C CA . GLY A 1 98 ? 4.091 -2.457 -5.493 1.00 97.44 98 GLY A CA 1
ATOM 777 C C . GLY A 1 98 ? 4.530 -3.494 -4.451 1.00 97.44 98 GLY A C 1
ATOM 778 O O . GLY A 1 98 ? 3.756 -4.382 -4.097 1.00 97.44 98 GLY A O 1
ATOM 779 N N . ILE A 1 99 ? 5.794 -3.429 -4.019 1.00 97.56 99 ILE A N 1
ATOM 780 C CA . ILE A 1 99 ? 6.410 -4.360 -3.050 1.00 97.56 99 ILE A CA 1
ATOM 781 C C . ILE A 1 99 ? 6.715 -3.706 -1.694 1.00 97.56 99 ILE A C 1
ATOM 783 O O . ILE A 1 99 ? 7.372 -4.312 -0.854 1.00 97.56 99 ILE A O 1
ATOM 787 N N . ALA A 1 100 ? 6.277 -2.464 -1.504 1.00 96.50 100 ALA A N 1
ATOM 788 C CA . ALA A 1 100 ? 6.403 -1.705 -0.267 1.00 96.50 100 ALA A CA 1
ATOM 789 C C . ALA A 1 100 ? 5.039 -1.114 0.086 1.00 96.50 100 ALA A C 1
ATOM 791 O O . ALA A 1 100 ? 4.211 -0.905 -0.801 1.00 96.50 100 ALA A O 1
ATOM 792 N N . ILE A 1 101 ? 4.810 -0.863 1.367 1.00 97.12 101 ILE A N 1
ATOM 793 C CA . ILE A 1 101 ? 3.608 -0.215 1.877 1.00 97.12 101 ILE A CA 1
ATOM 794 C C . ILE A 1 101 ? 4.029 0.821 2.911 1.00 97.12 101 ILE A C 1
ATOM 796 O O . ILE A 1 101 ? 4.922 0.546 3.710 1.00 97.12 101 ILE A O 1
ATOM 800 N N . ASP A 1 102 ? 3.382 1.979 2.873 1.00 96.69 102 ASP A N 1
ATOM 801 C CA . ASP A 1 102 ? 3.532 3.017 3.885 1.00 96.69 102 ASP A CA 1
ATOM 802 C C . ASP A 1 102 ? 2.385 2.885 4.899 1.00 96.69 102 ASP A C 1
ATOM 804 O O . ASP A 1 102 ? 1.209 2.952 4.518 1.00 96.69 102 ASP A O 1
ATOM 808 N N . LEU A 1 103 ? 2.739 2.660 6.167 1.00 96.06 103 LEU A N 1
ATOM 809 C CA . LEU A 1 103 ? 1.832 2.625 7.315 1.00 96.06 103 LEU A CA 1
ATOM 810 C C . LEU A 1 103 ? 2.290 3.685 8.317 1.00 96.06 103 LEU A C 1
ATOM 812 O O . LEU A 1 103 ? 3.484 3.735 8.600 1.00 96.06 103 LEU A O 1
ATOM 816 N N . ASP A 1 104 ? 1.360 4.496 8.818 1.00 96.06 104 ASP A N 1
ATOM 817 C CA . ASP A 1 104 ? 1.648 5.675 9.658 1.00 96.06 104 ASP A CA 1
ATOM 818 C C . ASP A 1 104 ? 2.721 6.628 9.054 1.00 96.06 104 ASP A C 1
ATOM 820 O O . ASP A 1 104 ? 3.779 6.832 9.654 1.00 96.06 104 ASP A O 1
ATOM 824 N N . PRO A 1 105 ? 2.519 7.131 7.812 1.00 90.69 105 PRO A N 1
ATOM 825 C CA . PRO A 1 105 ? 3.494 7.959 7.085 1.00 90.69 105 PRO A CA 1
ATOM 826 C C . PRO A 1 105 ? 3.567 9.436 7.504 1.00 90.69 105 PRO A C 1
ATOM 828 O O . PRO A 1 105 ? 2.541 10.004 7.940 1.00 90.69 105 PRO A O 1
#

Sequence (105 aa):
MTRWELTSKYGTANVTGTGYLVKIKLPYPMRIAWDLDSSVNSMMCHKLVADNFKAVFNELLATYGYDKIKELGIDLFGGCFNYRKMRGGNALSMHSWGIAIDLDP

pLDDT: mean 96.26, std 3.49, range [73.94, 98.62]

Radius of gyration: 14.4 Å; chains: 1; bounding box: 32×27×35 Å

Foldseek 3Di:
DDPVVCCVPLNDFDQVLPPFKDKAFAPDWAAAQVGRVDTDRIAIAGPVCRVVRNVVRVVVCVPQNDVRCVVVQQSHWPHQAGFDDDPPDDHTDPNSSSHDTDTND